Protein AF-A0A2J0MM76-F1 (afdb_monomer)

Foldseek 3Di:
DDDDPDPCPPPPDDDADVVVLVVLLVVCVVDVCVCVVCVVPDDQVPHPDNVSSVSD

Radius of gyration: 15.88 Å; Cα contacts (8 Å, |Δi|>4): 22; chains: 1; bounding box: 50×17×33 Å

pLDDT: mean 86.57, std 16.49, range [44.0, 97.44]

Mean predicted aligned error: 8.18 Å

Sequence (56 aa):
MTMAKDTADNLRVPPQNIDAERSVLGSLMLDKDAIIKVANLMRVGDFYKDDHNLIY

Solvent-accessible surface area (backbone atoms only — not comparable to full-atom values): 3827 Å² total; per-residue (Å²): 139,84,87,94,74,75,83,67,80,78,59,86,68,75,95,80,58,73,68,58,53,52,52,51,54,52,48,41,72,74,34,79,70,49,50,73,76,41,57,89,78,55,56,82,70,72,48,91,46,68,73,54,34,74,71,106

Secondary structure (DSSP, 8-state):
----S-SSTTS-PPS--HHHHHHHHHHHHH-TTHHHHHTTT--TT-SSSHHHHHH-

Structure (mmCIF, N/CA/C/O backbone):
data_AF-A0A2J0MM76-F1
#
_entry.id   AF-A0A2J0MM76-F1
#
loop_
_atom_site.group_PDB
_atom_site.id
_atom_site.type_symbol
_atom_site.label_atom_id
_atom_site.label_alt_id
_atom_site.label_comp_id
_atom_site.label_asym_id
_atom_site.label_entity_id
_atom_site.label_seq_id
_atom_site.pdbx_PDB_ins_code
_atom_site.Cartn_x
_atom_site.Cartn_y
_atom_site.Cartn_z
_atom_site.occupancy
_atom_site.B_iso_or_equiv
_atom_site.auth_seq_id
_atom_site.auth_comp_id
_atom_site.auth_asym_id
_atom_site.auth_atom_id
_atom_site.pdbx_PDB_model_num
ATOM 1 N N . MET A 1 1 ? 41.986 -4.202 -12.995 1.00 44.00 1 MET A N 1
ATOM 2 C CA . MET A 1 1 ? 41.430 -4.823 -14.212 1.00 44.00 1 MET A CA 1
ATOM 3 C C . MET A 1 1 ? 39.935 -4.912 -13.989 1.00 44.00 1 MET A C 1
ATOM 5 O O . MET A 1 1 ? 39.505 -5.488 -13.001 1.00 44.00 1 MET A O 1
ATOM 9 N N . THR A 1 2 ? 39.214 -4.115 -14.760 1.00 50.44 2 THR A N 1
ATOM 10 C CA . THR A 1 2 ? 37.896 -3.556 -14.456 1.00 50.44 2 THR A CA 1
ATOM 11 C C . THR A 1 2 ? 36.756 -4.513 -14.836 1.00 50.44 2 THR A C 1
ATOM 13 O O . THR A 1 2 ? 36.944 -5.364 -15.698 1.00 50.44 2 THR A O 1
ATOM 16 N N . MET A 1 3 ? 35.575 -4.249 -14.265 1.00 54.84 3 MET A N 1
ATOM 17 C CA . MET A 1 3 ? 34.226 -4.596 -14.751 1.00 54.84 3 MET A CA 1
ATOM 18 C C . MET A 1 3 ? 33.644 -5.966 -14.362 1.00 54.84 3 MET A C 1
ATOM 20 O O . MET A 1 3 ? 33.868 -6.971 -15.026 1.00 54.84 3 MET A O 1
ATOM 24 N N . ALA A 1 4 ? 32.769 -5.951 -13.351 1.00 52.81 4 ALA A N 1
ATOM 25 C CA . ALA A 1 4 ? 31.607 -6.848 -13.261 1.00 52.81 4 ALA A CA 1
ATOM 26 C C . ALA A 1 4 ? 30.402 -6.149 -12.592 1.00 52.81 4 ALA A C 1
ATOM 28 O O . ALA A 1 4 ? 29.563 -6.788 -11.963 1.00 52.81 4 ALA A O 1
ATOM 29 N N . LYS A 1 5 ? 30.338 -4.816 -12.687 1.00 55.03 5 LYS A N 1
ATOM 30 C CA . LYS A 1 5 ? 29.125 -4.054 -12.398 1.00 55.03 5 LYS A CA 1
ATOM 31 C C . LYS A 1 5 ? 28.529 -3.689 -13.758 1.00 55.03 5 LYS A C 1
ATOM 33 O O . LYS A 1 5 ? 29.288 -3.384 -14.671 1.00 55.03 5 LYS A O 1
ATOM 38 N N . ASP A 1 6 ? 27.211 -3.752 -13.880 1.00 52.81 6 ASP A N 1
ATOM 39 C CA . ASP A 1 6 ? 26.455 -3.123 -14.974 1.00 52.81 6 ASP A CA 1
ATOM 40 C C . ASP A 1 6 ? 26.247 -3.971 -16.246 1.00 52.81 6 ASP A C 1
ATOM 42 O O . ASP A 1 6 ? 26.493 -3.537 -17.367 1.00 52.81 6 ASP A O 1
ATOM 46 N N . THR A 1 7 ? 25.694 -5.182 -16.108 1.00 52.81 7 THR A N 1
ATOM 47 C CA . THR A 1 7 ? 24.899 -5.782 -17.212 1.00 52.81 7 THR A CA 1
ATOM 48 C C . THR A 1 7 ? 23.389 -5.723 -16.939 1.00 52.81 7 THR A C 1
ATOM 50 O O . THR A 1 7 ? 22.596 -5.780 -17.873 1.00 52.81 7 THR A O 1
ATOM 53 N N . ALA A 1 8 ? 22.973 -5.525 -15.680 1.00 54.78 8 ALA A N 1
ATOM 54 C CA . ALA A 1 8 ? 21.561 -5.406 -15.297 1.00 54.78 8 ALA A CA 1
ATOM 55 C C . ALA A 1 8 ? 21.013 -3.966 -15.339 1.00 54.78 8 ALA A C 1
ATOM 57 O O . ALA A 1 8 ? 19.802 -3.791 -15.429 1.00 54.78 8 ALA A O 1
ATOM 58 N N . ASP A 1 9 ? 21.879 -2.945 -15.350 1.00 55.59 9 ASP A N 1
ATOM 59 C CA . ASP A 1 9 ? 21.484 -1.521 -15.329 1.00 55.59 9 ASP A CA 1
ATOM 60 C C . ASP A 1 9 ? 20.808 -1.033 -16.625 1.00 55.59 9 ASP A C 1
ATOM 62 O O . ASP A 1 9 ? 20.378 0.113 -16.717 1.00 55.59 9 ASP A O 1
ATOM 66 N N . ASN A 1 10 ? 20.683 -1.904 -17.632 1.00 57.22 10 ASN A N 1
ATOM 67 C CA . ASN A 1 10 ? 20.006 -1.603 -18.894 1.00 57.22 10 ASN A CA 1
ATOM 68 C C . ASN A 1 10 ? 18.673 -2.354 -19.070 1.00 57.22 10 ASN A C 1
ATOM 70 O O . ASN A 1 10 ? 18.012 -2.219 -20.101 1.00 57.22 10 ASN A O 1
ATOM 74 N N . LEU A 1 11 ? 18.248 -3.135 -18.070 1.00 66.81 11 LEU A N 1
ATOM 75 C CA . LEU A 1 11 ? 16.846 -3.521 -17.958 1.00 66.81 11 LEU A CA 1
ATOM 76 C C . LEU A 1 11 ? 16.103 -2.273 -17.492 1.00 66.81 11 LEU A C 1
ATOM 78 O O . LEU A 1 11 ? 16.366 -1.766 -16.406 1.00 66.81 11 LEU A O 1
ATOM 82 N N . ARG A 1 12 ? 15.207 -1.741 -18.329 1.00 76.75 12 ARG A N 1
ATOM 83 C CA . ARG A 1 12 ? 14.326 -0.636 -17.938 1.00 76.75 12 ARG A CA 1
ATOM 84 C C . ARG A 1 12 ? 13.406 -1.115 -16.829 1.00 76.75 12 ARG A C 1
ATOM 86 O O . ARG A 1 12 ? 12.321 -1.626 -17.091 1.00 76.75 12 ARG A O 1
ATOM 93 N N . VAL A 1 13 ? 13.873 -0.975 -15.601 1.00 81.94 13 VAL A N 1
ATOM 94 C CA . VAL A 1 13 ? 13.056 -1.214 -14.428 1.00 81.94 13 VAL A CA 1
ATOM 95 C C . VAL A 1 13 ? 12.076 -0.045 -14.326 1.00 81.94 13 VAL A C 1
ATOM 97 O O . VAL A 1 13 ? 12.501 1.110 -14.458 1.00 81.94 13 VAL A O 1
ATOM 100 N N . PRO A 1 14 ? 10.772 -0.306 -14.143 1.00 88.12 14 PRO A N 1
ATOM 101 C CA . PRO A 1 14 ? 9.817 0.750 -13.854 1.00 88.12 14 PRO A CA 1
ATOM 102 C C . PRO A 1 14 ? 10.269 1.596 -12.648 1.00 88.12 14 PRO A C 1
ATOM 104 O O . PRO A 1 14 ? 11.060 1.141 -11.821 1.00 88.12 14 PRO A O 1
ATOM 107 N N . PRO A 1 15 ? 9.818 2.850 -12.521 1.00 92.56 15 PRO A N 1
ATOM 108 C CA . PRO A 1 15 ? 10.068 3.621 -11.311 1.00 92.56 15 PRO A CA 1
ATOM 109 C C . PRO A 1 15 ? 9.372 2.958 -10.113 1.00 92.56 15 PRO A C 1
ATOM 111 O O . PRO A 1 15 ? 8.149 2.849 -10.100 1.00 92.56 15 PRO A O 1
ATOM 114 N N . GLN A 1 16 ? 10.137 2.540 -9.102 1.00 93.62 16 GLN A N 1
ATOM 115 C CA . GLN A 1 16 ? 9.598 1.992 -7.851 1.00 93.62 16 GLN A CA 1
ATOM 116 C C . GLN A 1 16 ? 10.456 2.360 -6.638 1.00 93.62 16 GLN A C 1
ATOM 118 O O . GLN A 1 16 ? 11.613 2.763 -6.783 1.00 93.62 16 GLN A O 1
ATOM 123 N N . ASN A 1 17 ? 9.912 2.155 -5.434 1.00 97.31 17 ASN A N 1
ATOM 124 C CA . ASN A 1 17 ? 10.645 2.300 -4.178 1.00 97.31 17 ASN A CA 1
ATOM 125 C C . ASN A 1 17 ? 10.283 1.184 -3.180 1.00 97.31 17 ASN A C 1
ATOM 127 O O . ASN A 1 17 ? 9.338 1.297 -2.402 1.00 97.31 17 ASN A O 1
ATOM 131 N N . ILE A 1 18 ? 11.082 0.115 -3.182 1.00 96.44 18 ILE A N 1
ATOM 132 C CA . ILE A 1 18 ? 10.849 -1.081 -2.356 1.00 96.44 18 ILE A CA 1
ATOM 133 C C . ILE A 1 18 ? 10.986 -0.798 -0.853 1.00 96.44 18 ILE A C 1
ATOM 135 O O . ILE A 1 18 ? 10.297 -1.417 -0.043 1.00 96.44 18 ILE A O 1
ATOM 139 N N . ASP A 1 19 ? 11.856 0.130 -0.456 1.00 97.19 19 ASP A N 1
ATOM 140 C CA . ASP A 1 19 ? 12.045 0.463 0.960 1.00 97.19 19 ASP A CA 1
ATOM 141 C C . ASP A 1 19 ? 10.872 1.281 1.514 1.00 97.19 19 ASP A C 1
ATOM 143 O O . ASP A 1 19 ? 10.465 1.083 2.664 1.00 97.19 19 ASP A O 1
ATOM 147 N N . ALA A 1 20 ? 10.271 2.143 0.686 1.00 96.62 20 ALA A N 1
ATOM 148 C CA . ALA A 1 20 ? 9.031 2.830 1.032 1.00 96.62 20 ALA A CA 1
ATOM 149 C C . ALA A 1 20 ? 7.881 1.831 1.223 1.00 96.62 20 ALA A C 1
ATOM 151 O O . ALA A 1 20 ? 7.199 1.882 2.244 1.00 96.62 20 ALA A O 1
ATOM 152 N N . GLU A 1 21 ? 7.723 0.871 0.307 1.00 97.19 21 GLU A N 1
ATOM 153 C CA . GLU A 1 21 ? 6.715 -0.190 0.422 1.00 97.19 21 GLU A CA 1
ATOM 154 C C . GLU A 1 21 ? 6.843 -0.971 1.740 1.00 97.19 21 GLU A C 1
ATOM 156 O O . GLU A 1 21 ? 5.873 -1.112 2.486 1.00 97.19 21 GLU A O 1
ATOM 161 N N . ARG A 1 22 ? 8.062 -1.406 2.088 1.00 97.44 22 ARG A N 1
ATOM 162 C CA . ARG A 1 22 ? 8.333 -2.100 3.361 1.00 97.44 22 ARG A CA 1
ATOM 163 C C . ARG A 1 22 ? 8.012 -1.235 4.577 1.00 97.44 22 ARG A C 1
ATOM 165 O O . ARG A 1 22 ? 7.501 -1.749 5.569 1.00 97.44 22 ARG A O 1
ATOM 172 N N . SER A 1 23 ? 8.306 0.062 4.508 1.00 96.88 23 SER A N 1
ATOM 173 C CA . SER A 1 23 ? 8.019 1.006 5.593 1.00 96.88 23 SER A CA 1
ATOM 174 C C . SER A 1 23 ? 6.514 1.180 5.807 1.00 96.88 23 SER A C 1
ATOM 176 O O . SER A 1 23 ? 6.057 1.253 6.950 1.00 96.88 23 SER A O 1
ATOM 178 N N . VAL A 1 24 ? 5.729 1.194 4.724 1.00 95.69 24 VAL A N 1
ATOM 179 C CA . VAL A 1 24 ? 4.265 1.269 4.798 1.00 95.69 24 VAL A CA 1
ATOM 180 C C . VAL A 1 24 ? 3.687 0.001 5.420 1.00 95.69 24 VAL A C 1
ATOM 182 O O . VAL A 1 24 ? 2.950 0.099 6.400 1.00 95.69 24 VAL A O 1
ATOM 185 N N . LEU A 1 25 ? 4.077 -1.181 4.932 1.00 96.69 25 LEU A N 1
ATOM 186 C CA . LEU A 1 25 ? 3.625 -2.452 5.508 1.00 96.69 25 LEU A CA 1
ATOM 187 C C . LEU A 1 25 ? 4.017 -2.578 6.985 1.00 96.69 25 LEU A C 1
ATOM 189 O O . LEU A 1 25 ? 3.185 -2.928 7.817 1.00 96.69 25 LEU A O 1
ATOM 193 N N . GLY A 1 26 ? 5.253 -2.217 7.337 1.00 96.69 26 GLY A N 1
ATOM 194 C CA . GLY A 1 26 ? 5.703 -2.205 8.728 1.00 96.69 26 GLY A CA 1
ATOM 195 C C . GLY A 1 26 ? 4.876 -1.264 9.609 1.00 96.69 26 GLY A C 1
ATOM 196 O O . GLY A 1 26 ? 4.521 -1.626 10.726 1.00 96.69 26 GLY A O 1
ATOM 197 N N . SER A 1 27 ? 4.497 -0.090 9.098 1.00 95.44 27 SER A N 1
ATOM 198 C CA . SER A 1 27 ? 3.627 0.843 9.827 1.00 95.44 27 SER A CA 1
ATOM 199 C C . SER A 1 27 ? 2.228 0.259 10.061 1.00 95.44 27 SER A C 1
ATOM 201 O O . SER A 1 27 ? 1.694 0.392 11.160 1.00 95.44 27 SER A O 1
ATOM 203 N N . LEU A 1 28 ? 1.660 -0.433 9.065 1.00 95.31 28 LEU A N 1
ATOM 204 C CA . LEU A 1 28 ? 0.360 -1.111 9.178 1.00 95.31 28 LEU A CA 1
ATOM 205 C C . LEU A 1 28 ? 0.392 -2.281 10.173 1.00 95.31 28 LEU A C 1
ATOM 207 O O . LEU A 1 28 ? -0.594 -2.532 10.859 1.00 95.31 28 LEU A O 1
ATOM 211 N N . MET A 1 29 ? 1.528 -2.973 10.290 1.00 95.25 29 MET A N 1
ATOM 212 C CA . MET A 1 29 ? 1.715 -4.048 11.273 1.00 95.25 29 MET A CA 1
ATOM 213 C C . MET A 1 29 ? 1.803 -3.529 12.714 1.00 95.25 29 MET A C 1
ATOM 215 O O . MET A 1 29 ? 1.420 -4.238 13.643 1.00 95.25 29 MET A O 1
ATOM 219 N N . LEU A 1 30 ? 2.323 -2.314 12.911 1.00 96.94 30 LEU A N 1
ATOM 220 C CA . LEU A 1 30 ? 2.460 -1.696 14.234 1.00 96.94 30 LEU A CA 1
ATOM 221 C C . LEU A 1 30 ? 1.153 -1.058 14.722 1.00 96.94 30 LEU A C 1
ATOM 223 O O . LEU A 1 30 ? 0.845 -1.131 15.911 1.00 96.94 30 LEU A O 1
ATOM 227 N N . ASP A 1 31 ? 0.391 -0.436 13.821 1.00 95.81 31 ASP A N 1
ATOM 228 C CA . ASP A 1 31 ? -0.884 0.223 14.116 1.00 95.81 31 ASP A CA 1
ATOM 229 C C . ASP A 1 31 ? -1.994 -0.354 13.228 1.00 95.81 31 ASP A C 1
ATOM 231 O O . ASP A 1 31 ? -2.143 0.022 12.065 1.00 95.81 31 ASP A O 1
ATOM 235 N N . LYS A 1 32 ? -2.827 -1.226 13.808 1.00 88.62 32 LYS A N 1
ATOM 236 C CA . LYS A 1 32 ? -3.974 -1.834 13.115 1.00 88.62 32 LYS A CA 1
ATOM 237 C C . LYS A 1 32 ? -4.984 -0.811 12.580 1.00 88.62 32 LYS A C 1
ATOM 239 O O . LYS A 1 32 ? -5.710 -1.119 11.642 1.00 88.62 32 LYS A O 1
ATOM 244 N N . ASP A 1 33 ? -5.048 0.390 13.158 1.00 95.31 33 ASP A N 1
ATOM 245 C CA . ASP A 1 33 ? -5.985 1.432 12.737 1.00 95.31 33 ASP A CA 1
ATOM 246 C C . ASP A 1 33 ? -5.362 2.347 11.662 1.00 95.31 33 ASP A C 1
ATOM 248 O O . ASP A 1 33 ? -6.061 3.155 11.042 1.00 95.31 33 ASP A O 1
ATOM 252 N N . ALA A 1 34 ? -4.063 2.197 11.364 1.00 94.62 34 ALA A N 1
ATOM 253 C CA . ALA A 1 34 ? -3.395 2.939 10.296 1.00 94.62 34 ALA A CA 1
ATOM 254 C C . ALA A 1 34 ? -3.965 2.615 8.909 1.00 94.62 34 ALA A C 1
ATOM 256 O O . ALA A 1 34 ? -3.962 3.492 8.042 1.00 94.62 34 ALA A O 1
ATOM 257 N N . ILE A 1 35 ? -4.532 1.419 8.713 1.00 93.75 35 ILE A N 1
ATOM 258 C CA . ILE A 1 35 ? -5.175 1.037 7.449 1.00 93.75 35 ILE A CA 1
ATOM 259 C C . ILE A 1 35 ? -6.309 1.998 7.073 1.00 93.75 35 ILE A C 1
ATOM 261 O O . ILE A 1 35 ? -6.432 2.393 5.917 1.00 93.75 35 ILE A O 1
ATOM 265 N N . ILE A 1 36 ? -7.069 2.481 8.060 1.00 95.25 36 ILE A N 1
ATOM 266 C CA . ILE A 1 36 ? -8.191 3.410 7.857 1.00 95.25 36 ILE A CA 1
ATOM 267 C C . ILE A 1 36 ? -7.690 4.744 7.287 1.00 95.25 36 ILE A C 1
ATOM 269 O O . ILE A 1 36 ? -8.360 5.366 6.464 1.00 95.25 36 ILE A O 1
ATOM 273 N N . LYS A 1 37 ? -6.488 5.175 7.691 1.00 93.81 37 LYS A N 1
ATOM 274 C CA . LYS A 1 37 ? -5.881 6.439 7.248 1.00 93.81 37 LYS A CA 1
ATOM 275 C C . LYS A 1 37 ? -5.455 6.381 5.779 1.00 93.81 37 LYS A C 1
ATOM 277 O O . LYS A 1 37 ? -5.519 7.398 5.094 1.00 93.81 37 LYS A O 1
ATOM 282 N N . VAL A 1 38 ? -5.028 5.210 5.298 1.00 94.00 38 VAL A N 1
ATOM 283 C CA . VAL A 1 38 ? -4.460 5.037 3.948 1.00 94.00 38 VAL A CA 1
ATOM 284 C C . VAL A 1 38 ? -5.413 4.381 2.944 1.00 94.00 38 VAL A C 1
ATOM 286 O O . VAL A 1 38 ? -5.138 4.432 1.750 1.00 94.00 38 VAL A O 1
ATOM 289 N N . ALA A 1 39 ? -6.549 3.830 3.385 1.00 93.00 39 ALA A N 1
ATOM 290 C CA . ALA A 1 39 ? -7.495 3.086 2.541 1.00 93.00 39 ALA A CA 1
ATOM 291 C C . ALA A 1 39 ? -8.062 3.875 1.342 1.00 93.00 39 ALA A C 1
ATOM 293 O O . ALA A 1 39 ? -8.483 3.284 0.354 1.00 93.00 39 ALA A O 1
ATOM 294 N N . ASN A 1 40 ? -8.080 5.210 1.408 1.00 95.00 40 ASN A N 1
ATOM 295 C CA . ASN A 1 40 ? -8.518 6.055 0.289 1.00 95.00 40 ASN A CA 1
ATOM 296 C C . ASN A 1 40 ? -7.394 6.385 -0.708 1.00 95.00 40 ASN A C 1
ATOM 298 O O . ASN A 1 40 ? -7.674 6.920 -1.779 1.00 95.00 40 ASN A O 1
ATOM 302 N N . LEU A 1 41 ? -6.137 6.121 -0.343 1.00 94.44 41 LEU A N 1
ATOM 303 C CA . LEU A 1 41 ? -4.949 6.490 -1.114 1.00 94.44 41 LEU A CA 1
ATOM 304 C C . LEU A 1 41 ? -4.296 5.296 -1.804 1.00 94.44 41 LEU A C 1
ATOM 306 O O . LEU A 1 41 ? -3.719 5.485 -2.868 1.00 94.44 41 LEU A O 1
ATOM 310 N N . MET A 1 42 ? -4.372 4.105 -1.208 1.00 94.50 42 MET A N 1
ATOM 311 C CA . MET A 1 42 ? -3.729 2.902 -1.734 1.00 94.50 42 MET A CA 1
ATOM 312 C C . MET A 1 42 ? -4.726 1.762 -1.923 1.00 94.50 42 MET A C 1
ATOM 314 O O . MET A 1 42 ? -5.734 1.662 -1.221 1.00 94.50 42 MET A O 1
ATOM 318 N N . ARG A 1 43 ? -4.428 0.895 -2.886 1.00 94.88 43 ARG A N 1
ATOM 319 C CA . ARG A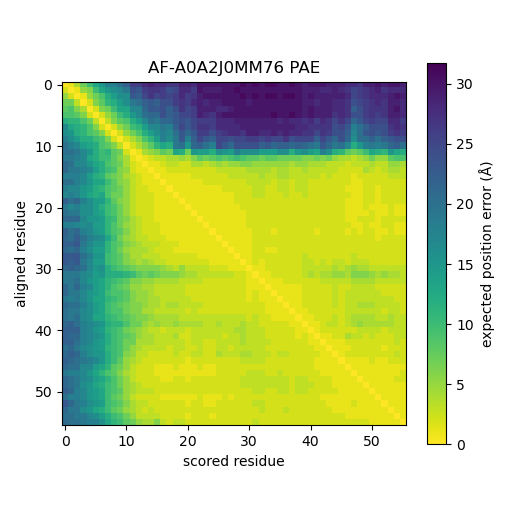 1 43 ? -5.201 -0.289 -3.253 1.00 94.88 43 ARG A CA 1
ATOM 320 C C . ARG A 1 43 ? -4.272 -1.482 -3.445 1.00 94.88 43 ARG A C 1
ATOM 322 O O . 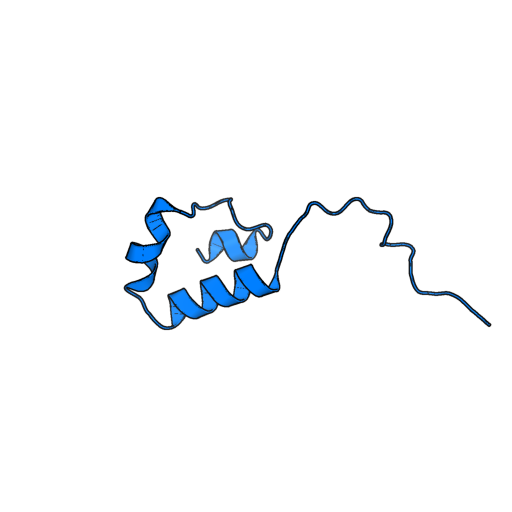ARG A 1 43 ? -3.084 -1.337 -3.72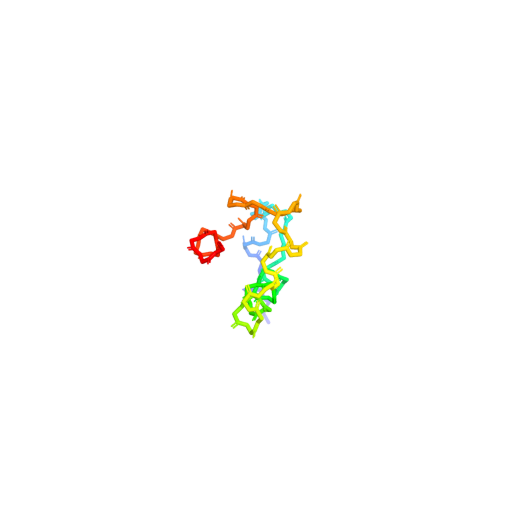6 1.00 94.88 43 ARG A O 1
ATOM 329 N N . VAL A 1 44 ? -4.844 -2.678 -3.350 1.00 93.81 44 VAL A N 1
ATOM 330 C CA . VAL A 1 44 ? -4.162 -3.902 -3.786 1.00 93.81 44 VAL A CA 1
ATOM 331 C C . VAL A 1 44 ? -3.804 -3.756 -5.269 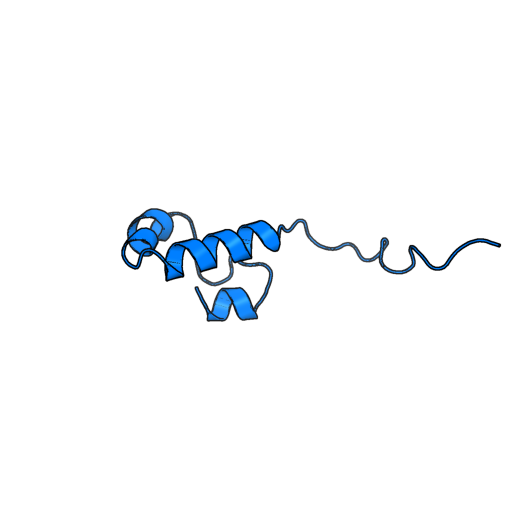1.00 93.81 44 VAL A C 1
ATOM 333 O O . VAL A 1 44 ? -4.668 -3.430 -6.085 1.00 93.81 44 VAL A O 1
ATOM 336 N N . GLY A 1 45 ? -2.536 -3.983 -5.604 1.00 94.38 45 GLY A N 1
ATOM 337 C CA . GLY A 1 45 ? -1.963 -3.773 -6.935 1.00 94.38 45 GLY A CA 1
ATOM 338 C C . GLY A 1 45 ? -1.091 -2.519 -7.054 1.00 94.38 45 GLY A C 1
ATOM 339 O O . GLY A 1 45 ? -0.357 -2.407 -8.032 1.00 94.38 45 GLY A O 1
ATOM 340 N N . ASP A 1 46 ? -1.130 -1.603 -6.077 1.00 94.94 46 ASP A N 1
ATOM 341 C CA . ASP A 1 46 ? -0.291 -0.395 -6.092 1.00 94.94 46 ASP A CA 1
ATOM 342 C C . ASP A 1 46 ? 1.160 -0.672 -5.660 1.00 94.94 46 ASP A C 1
ATOM 344 O O . ASP A 1 46 ? 2.053 0.129 -5.946 1.00 94.94 46 ASP A O 1
ATOM 348 N N . PHE A 1 47 ? 1.423 -1.798 -4.986 1.00 96.12 47 PHE A N 1
AT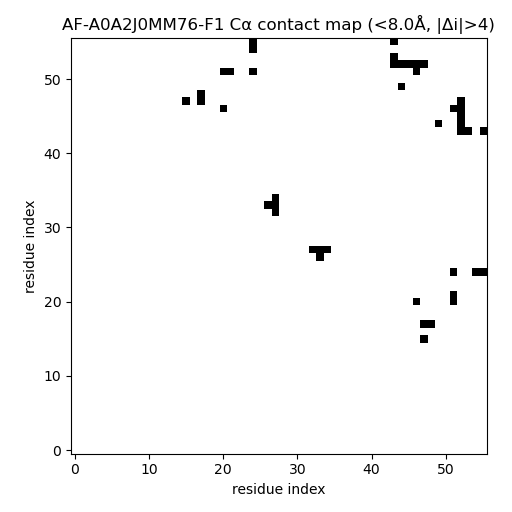OM 349 C CA . PHE A 1 47 ? 2.788 -2.208 -4.664 1.00 96.12 47 PHE A CA 1
ATOM 350 C C . PHE A 1 47 ? 3.457 -2.815 -5.894 1.00 96.12 47 PHE A C 1
ATOM 352 O O . PHE A 1 47 ? 2.849 -3.587 -6.635 1.00 96.12 47 PHE A O 1
ATOM 359 N N . TYR A 1 48 ? 4.741 -2.522 -6.087 1.00 96.31 48 TYR A N 1
ATOM 360 C CA . TYR A 1 48 ? 5.508 -3.093 -7.189 1.00 96.31 48 TYR A CA 1
ATOM 361 C C . TYR A 1 48 ? 5.764 -4.593 -7.001 1.00 96.31 48 TYR A C 1
ATOM 363 O O . TYR A 1 48 ? 5.827 -5.342 -7.974 1.00 96.31 48 TYR A O 1
ATOM 371 N N . LYS A 1 49 ? 5.939 -5.050 -5.753 1.00 96.31 49 LYS A N 1
ATOM 372 C CA . LYS A 1 49 ? 6.130 -6.473 -5.448 1.00 96.31 49 LYS A CA 1
ATOM 373 C C . LYS A 1 49 ? 4.808 -7.180 -5.184 1.00 96.31 49 LYS A C 1
ATOM 375 O O . LYS A 1 49 ? 4.062 -6.789 -4.289 1.00 96.31 49 LYS A O 1
ATOM 380 N N . ASP A 1 50 ? 4.609 -8.309 -5.854 1.00 96.06 50 ASP A N 1
ATOM 381 C CA . ASP A 1 50 ? 3.445 -9.177 -5.645 1.00 96.06 50 ASP A CA 1
ATOM 382 C C . ASP A 1 50 ? 3.312 -9.642 -4.188 1.00 96.06 50 ASP A C 1
ATOM 384 O O . ASP A 1 50 ? 2.221 -9.597 -3.626 1.00 96.06 50 ASP A O 1
ATOM 388 N N . ASP A 1 51 ? 4.424 -9.983 -3.529 1.00 97.25 51 ASP A N 1
ATOM 389 C CA . ASP A 1 51 ? 4.411 -10.368 -2.111 1.00 97.25 51 ASP A CA 1
ATOM 390 C C . ASP A 1 51 ? 3.905 -9.236 -1.205 1.00 97.25 51 ASP A C 1
ATOM 392 O O . ASP A 1 51 ? 3.250 -9.489 -0.200 1.00 97.25 51 ASP A O 1
ATOM 396 N N . HIS A 1 52 ? 4.190 -7.977 -1.548 1.00 97.25 52 HIS A N 1
ATOM 397 C CA . HIS A 1 52 ? 3.698 -6.833 -0.783 1.00 97.25 52 HIS A CA 1
ATOM 398 C C . HIS A 1 52 ? 2.207 -6.592 -1.035 1.00 97.25 52 HIS A C 1
ATOM 400 O O . HIS A 1 52 ? 1.479 -6.304 -0.088 1.00 97.25 52 HIS A O 1
ATOM 406 N N . ASN A 1 53 ? 1.743 -6.791 -2.274 1.00 96.12 53 ASN A N 1
ATOM 407 C CA . ASN A 1 53 ? 0.315 -6.779 -2.598 1.00 96.12 53 ASN A CA 1
ATOM 408 C C . ASN A 1 53 ? -0.463 -7.874 -1.861 1.00 96.12 53 ASN A C 1
ATOM 410 O O . ASN A 1 53 ? -1.630 -7.675 -1.555 1.00 96.12 53 ASN A O 1
ATOM 414 N N . LEU A 1 54 ? 0.162 -9.021 -1.582 1.00 96.50 54 LEU A N 1
ATOM 415 C CA . LEU A 1 54 ? -0.466 -10.102 -0.821 1.00 96.50 54 LEU A CA 1
ATOM 416 C C . LEU A 1 54 ? -0.590 -9.780 0.679 1.00 96.50 54 LEU A C 1
ATOM 418 O O . LEU A 1 54 ? -1.467 -10.322 1.347 1.00 96.50 54 LEU A O 1
ATOM 422 N N . ILE A 1 55 ? 0.306 -8.944 1.214 1.00 94.94 55 ILE A N 1
ATOM 423 C CA . ILE A 1 55 ? 0.320 -8.553 2.633 1.00 94.94 55 ILE A CA 1
ATOM 424 C C . ILE A 1 55 ? -0.638 -7.385 2.909 1.00 94.94 55 ILE A C 1
ATOM 426 O O . ILE A 1 55 ? -1.202 -7.332 4.003 1.00 94.94 55 ILE A O 1
ATOM 430 N N . TYR A 1 56 ? -0.759 -6.443 1.967 1.00 93.62 56 TYR A N 1
ATOM 431 C CA . TYR A 1 56 ? -1.590 -5.239 2.084 1.00 93.62 56 TYR A CA 1
ATOM 432 C C . TYR A 1 56 ? -3.092 -5.545 2.047 1.00 93.62 56 TYR A C 1
ATOM 434 O O . TYR A 1 56 ? -3.807 -5.011 2.927 1.00 93.62 56 TYR A O 1
#

Nearest PDB structures (foldseek):
  7t22-assembly1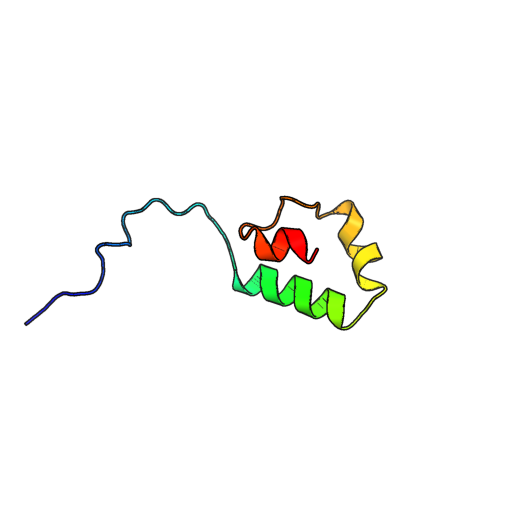_F  TM=9.624E-01  e=7.717E-02  Escherichia coli K-12

=== Feature glossary ===
The record interleaves many kinds of information about one protein. Here is each kind framed as the question it answers.

Q: What known structures does this most resemble?
A: Structural nearest neighbors (via Foldseek easy-search vs the PDB). Reported per hit: target PDB id, E-value, and alignment TM-score. A TM-score above ~0.5 is the conventional threshold for 'same fold'.

Q: Where is each backbone atom in 3D?
A: The mmCIF table is the protein's shape written out atom by atom. For each backbone N, Cα, C, and carbonyl O, it records an (x, y, z) coordinate triple in Å plus the residue type, chain letter, and residue number.

Q: What are the backbone torsion angles?
A: The φ/ψ torsion pair specifies the backbone conformation at each residue. φ rotates about the N–Cα bond, ψ about the Cα–C bond. Steric clashes forbid most of the (φ, ψ) plane — the allowed regions (α-helix basin, β-sheet basin, left-handed helix) are the Ramachandran-allowed regions.

Q: Which residues are buried vs exposed?
A: Solvent-accessible surface area (SASA) is the area in Å² traced out by the centre of a 1.4 Å probe sphere (a water molecule) rolled over the protein's van der Waals surface (Shrake–Rupley / Lee–Richards construction). Buried residues have near-zero SASA; fully exposed residues can exceed 200 Å². The total SASA scales roughly with the number of surface residues.

Q: How confident is the AlphaFold model at each residue?
A: pLDDT is the predicted lDDT-Cα score: AlphaFold's confidence that the local environment of each residue (all inter-atomic distances within 15 Å) is correctly placed. It is a per-residue number between 0 and 100, with higher meaning more reliable.

Q: What does the local fold look like, residue by residue?
A: 3Di is Foldseek's structural alphabet. Each residue is assigned one of twenty discrete states based on how its Cα sits relative to its spatial (n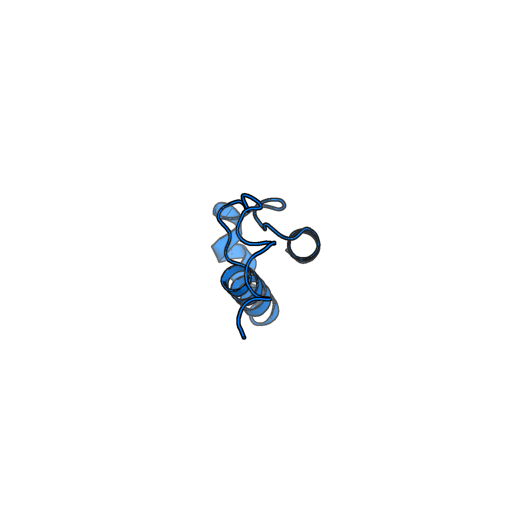ot sequential) neighbors. Aligning 3Di strings finds structural homologs roughly as well as full 3D superposition, but orders of magnitude faster.

Q: How big and how compact is the whole molecule?
A: Radius of gyration (Rg) is the root-mean-square distance of Cα atoms from their centroid — a single number for overall size and compactness. A globular domain of N residues has Rg ≈ 2.2·N^0.38 Å; an extended or disordered chain has a much larger Rg. The Cα contact count is the number of residue pairs whose Cα atoms are within 8 Å and are more than four positions apart in sequence — a standard proxy for tertiary packing density. The bounding box is the smallest axis-aligned box enclosing all Cα atoms.

Q: Which residues are in helices, strands, or loops?
A: DSSP 8-state secondary structure assigns each residue one of H (α-helix), G (3₁₀-helix), I (π-helix), E (extended β-strand), B (isolated β-bridge), T (hydrogen-bonded turn), S (bend), or '-' (coil). The assignment is computed from backbone hydrogen-bond geometry via the Kabsch–Sander algorith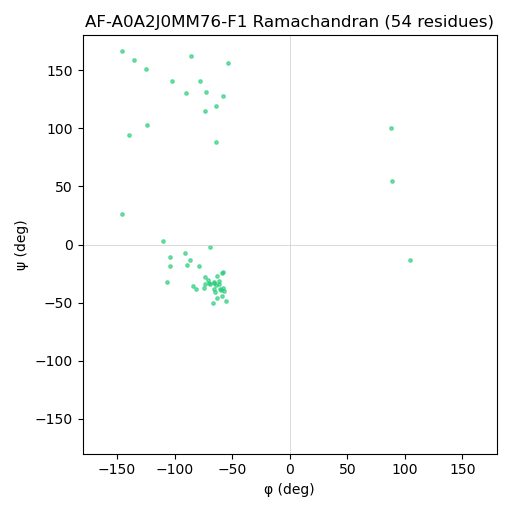m.

Q: How mobile is each atom in the crystal?
A: Crystallographic B-factors measure how much each atom's electron density is smeared out, in Å². They rise in mobile loops and surface residues and fall in the buried interior. In AlphaFold models this column is repurposed to hold pLDDT instead.

Q: What if only a Cα trace is available?
A: P-SEA three-state annotation labels each residue as helix, strand, or coil based purely on the geometry of the Cα trace. It serves as a fallback when the full backbone (and thus DSSP) is unavailable.

Q: What family and function is it annotated with?
A: Database cross-references. InterPro integrates a dozen domain/family signature databases into unified entries with residue-range hits. GO terms attach function/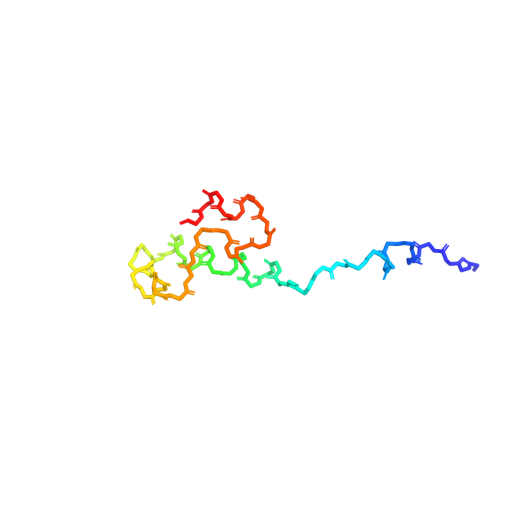process/location labels with evidence codes. CATH codes position the fold in a four-level structural taxonomy. Organism is the NCBI-taxonomy species name.

Q: Are the domains correctly placed relative to each other?
A: Predicted Aligned Error (PAE) is an AlphaFold confidence matrix: entry (i, j) is the expected error in the position of residue j, in ångströms, when the prediction is superimposed on the true structure at residue i. Low PAE within a block of residues means that block is internally rigid and well-predicted; high PAE between two blocks means their relative placement is uncertain even if each block individually is confident.

Q: What do the diagnostic plots show?
A: Three diagnostic plots accompany the record. The Cα contact map visualizes the tertiary structure as a 2D adjacency matrix (8 Å cutoff, sequence-local contacts suppressed). The Ramachandran plot shows the distribution of backbone (φ, ψ) torsions, with points in the α and β basins reflecting secondary structure content. The PAE plot shows AlphaFold's inter-residue confidence as a color matrix.

Q: What is the amino-acid chain?
A: Primary structure: the covalent order of the twenty standard amino acids along the backbone. Two proteins with the same sequence will (almost always) fold to the same structure; two with 30% identity often share a fold but not the details.

Q: What do the rendered images show?
A: The six renders are orthographic views along the three Cartesian axes in both directions. Representation (cartoon, sticks, or surface) and color scheme (sequence-rainbow or by-chain) vary across proteins so the training set covers all the common visualization conventions.